Protein AF-U4LD68-F1 (afdb_monomer_lite)

Foldseek 3Di:
DDDDDDDDDDPPPPPDDDPDDDDPDPPDPDPPPDDDDDPDDDDDDDDDDDDDDDDDDDDDDDDDDDPDPPPDDPVLVVQLVVLLVLLVVQCVVVVNQQCPVPVVVSCVRRVVSVVSNPVSDDPVVSVVSNVVSNVVVVVVVVVVVCVVVVNDPDPDPDPDDDDDPDDD

Sequence (168 aa):
MAGFWHRRRSSIIRVRASPFLTTNEPTAQPTTPKPSNPKLLKRSQSSDQLAAMGLFGTSTTKSTEPETKIAPNRSQRAKCWEARDAFFECLDRNSIIDSVKEDKKAKEVCGGENVKFEKECVASWVEYFKKRRVMEYNRDQMMKGLQNEGAQQVAIPDPVGQAQVSPK

Structure (mmCIF, N/CA/C/O backbone):
data_AF-U4LD68-F1
#
_entry.id   AF-U4LD68-F1
#
loop_
_atom_site.group_PDB
_atom_site.id
_atom_site.type_symbol
_atom_site.label_atom_id
_atom_site.label_alt_id
_atom_site.label_comp_id
_atom_site.label_asym_id
_atom_site.label_entity_id
_atom_site.label_seq_id
_atom_site.pdbx_PDB_ins_code
_atom_site.Cartn_x
_atom_site.Cartn_y
_atom_site.Cartn_z
_atom_site.occupancy
_atom_site.B_iso_or_equiv
_atom_site.auth_seq_id
_atom_site.auth_comp_id
_atom_site.auth_asym_id
_atom_site.auth_atom_id
_atom_site.pdbx_PDB_model_num
ATOM 1 N N . MET A 1 1 ? -76.260 -44.791 14.080 1.00 38.69 1 MET A N 1
ATOM 2 C CA . MET A 1 1 ? -76.310 -45.759 12.964 1.00 38.69 1 MET A CA 1
ATOM 3 C C . MET A 1 1 ? -75.517 -45.166 11.807 1.00 38.69 1 MET A C 1
ATOM 5 O O . MET A 1 1 ? -75.721 -43.989 11.568 1.00 38.69 1 MET A O 1
ATOM 9 N N . ALA A 1 2 ? -74.581 -45.953 11.245 1.00 45.06 2 ALA A N 1
ATOM 10 C CA . ALA A 1 2 ? -73.817 -45.845 9.979 1.00 45.06 2 ALA A CA 1
ATOM 11 C C . ALA A 1 2 ? -73.597 -44.452 9.329 1.00 45.06 2 ALA A C 1
ATOM 13 O O . ALA A 1 2 ? -74.534 -43.698 9.143 1.00 45.06 2 ALA A O 1
ATOM 14 N N . GLY A 1 3 ? -72.421 -44.049 8.843 1.00 40.19 3 GLY A N 1
ATOM 15 C CA . GLY A 1 3 ? -71.239 -44.799 8.415 1.00 40.19 3 GLY A CA 1
ATOM 16 C C . GLY A 1 3 ? -70.699 -44.209 7.094 1.00 40.19 3 GLY A C 1
ATOM 17 O O . GLY A 1 3 ? -71.467 -43.673 6.309 1.00 40.19 3 GLY A O 1
ATOM 18 N N . PHE A 1 4 ? -69.388 -44.375 6.868 1.00 50.94 4 PHE A N 1
ATOM 19 C CA . PHE A 1 4 ? -68.656 -44.272 5.587 1.00 50.94 4 PHE A CA 1
ATOM 20 C C . PHE A 1 4 ? -68.466 -42.880 4.940 1.00 50.94 4 PHE A C 1
ATOM 22 O O . PHE A 1 4 ? -69.369 -42.314 4.348 1.00 50.94 4 PHE A O 1
ATOM 29 N N . TRP A 1 5 ? -67.307 -42.221 5.079 1.00 43.66 5 TRP A N 1
ATOM 30 C CA . TRP A 1 5 ? -65.990 -42.498 4.454 1.00 43.66 5 TRP A CA 1
ATOM 31 C C . TRP A 1 5 ? -65.971 -42.535 2.911 1.00 43.66 5 TRP A C 1
ATOM 33 O O . TRP A 1 5 ? -66.094 -43.589 2.302 1.00 43.66 5 TRP A O 1
ATOM 43 N N . HIS A 1 6 ? -65.606 -41.400 2.311 1.00 50.03 6 HIS A N 1
ATOM 44 C CA . HIS A 1 6 ? -64.775 -41.289 1.100 1.00 50.03 6 HIS A CA 1
ATOM 45 C C . HIS A 1 6 ? -63.731 -40.213 1.437 1.00 50.03 6 HIS A C 1
ATOM 47 O O . HIS A 1 6 ? -64.106 -39.100 1.775 1.00 50.03 6 HIS A O 1
ATOM 53 N N . ARG A 1 7 ? -62.416 -40.421 1.566 1.00 51.03 7 ARG A N 1
ATOM 54 C CA . ARG A 1 7 ? -61.379 -41.226 0.890 1.00 51.03 7 ARG A CA 1
ATOM 55 C C . ARG A 1 7 ? -61.127 -40.865 -0.586 1.00 51.03 7 ARG A C 1
ATOM 57 O O . ARG A 1 7 ? -61.659 -41.500 -1.485 1.00 51.03 7 ARG A O 1
ATOM 64 N N . ARG A 1 8 ? -60.138 -39.964 -0.728 1.00 55.06 8 ARG A N 1
ATOM 65 C CA . ARG A 1 8 ? -59.012 -39.899 -1.695 1.00 55.06 8 ARG A CA 1
ATOM 66 C C . ARG A 1 8 ? -59.243 -39.405 -3.131 1.00 55.06 8 ARG A C 1
ATOM 68 O O . ARG A 1 8 ? -59.685 -40.152 -3.991 1.00 55.06 8 ARG A O 1
ATOM 75 N N . ARG A 1 9 ? -58.584 -38.277 -3.424 1.00 51.41 9 ARG A N 1
ATOM 76 C CA . ARG A 1 9 ? -57.442 -38.182 -4.368 1.00 51.41 9 ARG A CA 1
ATOM 77 C C . ARG A 1 9 ? -56.671 -36.896 -4.031 1.00 51.41 9 ARG A C 1
ATOM 79 O O . ARG A 1 9 ? -57.151 -35.807 -4.283 1.00 51.41 9 ARG A O 1
ATOM 86 N N . SER A 1 10 ? -55.620 -36.940 -3.213 1.00 56.97 10 SER A N 1
ATOM 87 C CA . SER A 1 10 ? -54.232 -37.195 -3.636 1.00 56.97 10 SER A CA 1
ATOM 88 C C . SER A 1 10 ? -53.890 -36.596 -5.002 1.00 56.97 10 SER A C 1
ATOM 90 O O . SER A 1 10 ? -53.712 -37.332 -5.965 1.00 56.97 10 SER A O 1
ATOM 92 N N . SER A 1 11 ? -53.712 -35.277 -5.047 1.00 55.44 11 SER A N 1
ATOM 93 C CA . SER A 1 11 ? -52.725 -34.668 -5.941 1.00 55.44 11 SER A CA 1
ATOM 94 C C . SER A 1 11 ? -51.473 -34.410 -5.117 1.00 55.44 11 SER A C 1
ATOM 96 O O . SER A 1 11 ? -51.292 -33.370 -4.494 1.00 55.44 11 SER A O 1
ATOM 98 N N . ILE A 1 12 ? -50.646 -35.450 -5.047 1.00 61.50 12 ILE A N 1
ATOM 99 C CA . ILE A 1 12 ? -49.274 -35.380 -4.563 1.00 61.50 12 ILE A CA 1
ATOM 100 C C . ILE A 1 12 ? -48.509 -34.572 -5.613 1.00 61.50 12 ILE A C 1
ATOM 102 O O . ILE A 1 12 ? -48.086 -35.121 -6.628 1.00 61.50 12 ILE A O 1
ATOM 106 N N . ILE A 1 13 ? -48.332 -33.272 -5.389 1.00 54.69 13 ILE A N 1
ATOM 107 C CA . ILE A 1 13 ? -47.279 -32.532 -6.082 1.00 54.69 13 ILE A CA 1
ATOM 108 C C . ILE A 1 13 ? -45.986 -32.866 -5.338 1.00 54.69 13 ILE A C 1
ATOM 110 O O . ILE A 1 13 ? -45.669 -32.291 -4.300 1.00 54.69 13 ILE A O 1
ATOM 114 N N . ARG A 1 14 ? -45.255 -33.864 -5.851 1.00 61.62 14 ARG A N 1
ATOM 115 C CA . ARG A 1 14 ? -43.841 -34.070 -5.522 1.00 61.62 14 ARG A CA 1
ATOM 116 C C . ARG A 1 14 ? -43.069 -32.875 -6.075 1.00 61.62 14 ARG A C 1
ATOM 118 O O . ARG A 1 14 ? -42.626 -32.911 -7.220 1.00 61.62 14 ARG A O 1
ATOM 125 N N . VAL A 1 15 ? -42.886 -31.831 -5.273 1.00 58.56 15 VAL A N 1
ATOM 126 C CA . VAL A 1 15 ? -41.800 -30.885 -5.532 1.00 58.56 15 VAL A CA 1
ATOM 127 C C . VAL A 1 15 ? -40.526 -31.588 -5.082 1.00 58.56 15 VAL A C 1
ATOM 129 O O . VAL A 1 15 ? -40.317 -31.846 -3.898 1.00 58.56 15 VAL A O 1
ATOM 132 N N . ARG A 1 16 ? -39.735 -32.023 -6.065 1.00 59.91 16 ARG A N 1
ATOM 133 C CA . ARG A 1 16 ? -38.401 -32.586 -5.863 1.00 59.91 16 ARG A CA 1
ATOM 134 C C . ARG A 1 16 ? -37.577 -31.608 -5.026 1.00 59.91 16 ARG A C 1
ATOM 136 O O . ARG A 1 16 ? -37.380 -30.468 -5.433 1.00 59.91 16 ARG A O 1
ATOM 143 N N . ALA A 1 17 ? -37.065 -32.087 -3.897 1.00 56.41 17 ALA A N 1
ATOM 144 C CA . ALA A 1 17 ? -35.881 -31.513 -3.288 1.00 56.41 17 ALA A CA 1
ATOM 145 C C . ALA A 1 17 ? -34.725 -31.675 -4.288 1.00 56.41 17 ALA A C 1
ATOM 147 O O . ALA A 1 17 ? -34.319 -32.798 -4.592 1.00 56.41 17 ALA A O 1
ATOM 148 N N . SER A 1 18 ? -34.253 -30.560 -4.841 1.00 57.53 18 SER A N 1
ATOM 149 C CA . SER A 1 18 ? -32.997 -30.497 -5.585 1.00 57.53 18 SER A CA 1
ATOM 150 C C . SER A 1 18 ? -31.865 -30.221 -4.596 1.00 57.53 18 SER A C 1
ATOM 152 O O . SER A 1 18 ? -31.874 -29.162 -3.970 1.00 57.53 18 SER A O 1
ATOM 154 N N . PRO A 1 19 ? -30.873 -31.114 -4.454 1.00 65.19 19 PRO A N 1
ATOM 155 C CA . PRO A 1 19 ? -29.603 -30.769 -3.848 1.00 65.19 19 PRO A CA 1
ATOM 156 C C . PRO A 1 19 ? -28.728 -30.191 -4.962 1.00 65.19 19 PRO A C 1
ATOM 158 O O . PRO A 1 19 ? -28.089 -30.930 -5.706 1.00 65.19 19 PRO A O 1
A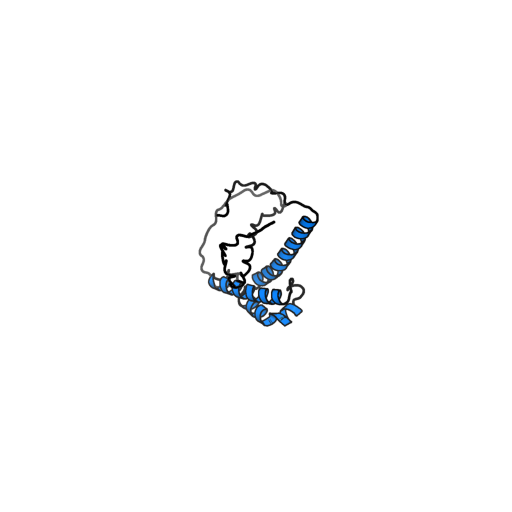TOM 161 N N . PHE A 1 20 ? -28.748 -28.872 -5.135 1.00 49.56 20 PHE A N 1
ATOM 162 C CA . PHE A 1 20 ? -27.830 -28.204 -6.054 1.00 49.56 20 PHE A CA 1
ATOM 163 C C . PHE A 1 20 ? -27.103 -27.088 -5.311 1.00 49.56 20 PHE A C 1
ATOM 165 O O . PHE A 1 20 ? -27.592 -25.976 -5.176 1.00 49.56 20 PHE A O 1
ATOM 172 N N . LEU A 1 21 ? -25.948 -27.497 -4.784 1.00 48.03 21 LEU A N 1
ATOM 173 C CA . LEU A 1 21 ? -24.688 -26.763 -4.792 1.00 48.03 21 LEU A CA 1
ATOM 174 C C . LEU A 1 21 ? -24.739 -25.325 -4.262 1.00 48.03 21 LEU A C 1
ATOM 176 O O . LEU A 1 21 ? -25.090 -24.383 -4.962 1.00 48.03 21 LEU A O 1
ATOM 180 N N . THR A 1 22 ? -24.223 -25.181 -3.040 1.00 51.56 22 THR A N 1
ATOM 181 C CA . THR A 1 22 ? -23.457 -24.015 -2.592 1.00 51.56 22 THR A CA 1
ATOM 182 C C . THR A 1 22 ? -22.550 -23.529 -3.723 1.00 51.56 22 THR A C 1
ATOM 184 O O . THR A 1 22 ? -21.482 -24.089 -3.975 1.00 51.56 22 THR A O 1
ATOM 187 N N . THR A 1 23 ? -22.966 -22.470 -4.408 1.00 48.34 23 THR A N 1
ATOM 188 C CA . THR A 1 23 ? -22.039 -21.583 -5.094 1.00 48.34 23 THR A CA 1
ATOM 189 C C . THR A 1 23 ? -21.469 -20.665 -4.026 1.00 48.34 23 THR A C 1
ATOM 191 O O . THR A 1 23 ? -22.158 -19.790 -3.505 1.00 48.34 23 THR A O 1
ATOM 194 N N . ASN A 1 24 ? -20.210 -20.908 -3.661 1.00 52.66 24 ASN A N 1
ATOM 195 C CA . ASN A 1 24 ? -19.363 -19.865 -3.103 1.00 52.66 24 ASN A CA 1
ATOM 196 C C . ASN A 1 24 ? -19.262 -18.774 -4.173 1.00 52.66 24 ASN A C 1
ATOM 198 O O . ASN A 1 24 ? -18.543 -18.930 -5.158 1.00 52.66 24 ASN A O 1
ATOM 202 N N . GLU A 1 25 ? -20.052 -17.721 -4.009 1.00 52.22 25 GLU A N 1
ATOM 203 C CA . GLU A 1 25 ? -19.920 -16.486 -4.764 1.00 52.22 25 GLU A CA 1
ATOM 204 C C . GLU A 1 25 ? -18.710 -15.741 -4.18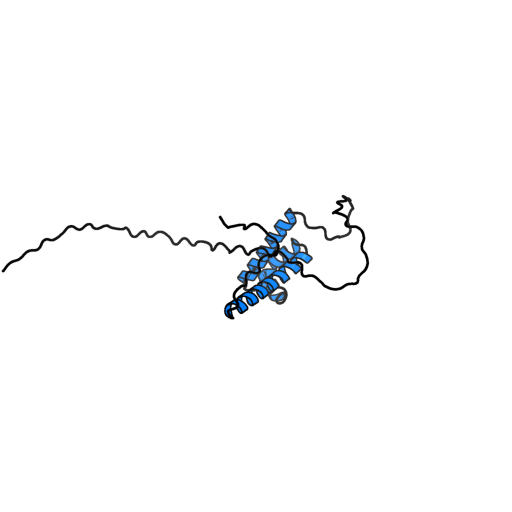2 1.00 52.22 25 GLU A C 1
ATOM 206 O O . GLU A 1 25 ? -18.713 -15.422 -2.989 1.00 52.22 25 GLU A O 1
ATOM 211 N N . PRO A 1 26 ? -17.626 -15.524 -4.947 1.00 53.12 26 PRO A N 1
ATOM 212 C CA . PRO A 1 26 ? -16.540 -14.688 -4.476 1.00 53.12 26 PRO A CA 1
ATOM 213 C C . PRO A 1 26 ? -17.100 -13.278 -4.329 1.00 53.12 26 PRO A C 1
ATOM 215 O O . PRO A 1 26 ? -17.482 -12.656 -5.318 1.00 53.12 26 PRO A O 1
ATOM 218 N N . THR A 1 27 ? -17.162 -12.807 -3.084 1.00 44.97 27 THR A N 1
ATOM 219 C CA . THR A 1 27 ? -17.467 -11.431 -2.705 1.00 44.97 27 THR A CA 1
ATOM 220 C C . THR A 1 27 ? -16.746 -10.479 -3.650 1.00 44.97 27 THR A C 1
ATOM 222 O O . THR A 1 27 ? -15.540 -10.248 -3.529 1.00 44.97 27 THR A O 1
ATOM 225 N N . ALA A 1 28 ? -17.494 -9.948 -4.615 1.00 46.09 28 ALA A N 1
ATOM 226 C CA . ALA A 1 28 ? -17.059 -8.846 -5.440 1.00 46.09 28 ALA A CA 1
ATOM 227 C C . ALA A 1 28 ? -16.732 -7.700 -4.485 1.00 46.09 28 ALA A C 1
ATOM 229 O O . ALA A 1 28 ? -17.578 -7.230 -3.721 1.00 46.09 28 ALA A O 1
ATOM 230 N N . GLN A 1 29 ? -15.460 -7.320 -4.471 1.00 43.12 29 GLN A N 1
ATOM 231 C CA . GLN A 1 29 ? -14.974 -6.212 -3.672 1.00 43.12 29 GLN A CA 1
ATOM 232 C C . GLN A 1 29 ? -15.788 -4.959 -4.030 1.00 43.12 29 GLN A C 1
ATOM 234 O O . GLN A 1 29 ? -15.934 -4.656 -5.219 1.00 43.12 29 GLN A O 1
ATOM 239 N N . PRO A 1 30 ? -16.305 -4.208 -3.043 1.00 47.28 30 PRO A N 1
ATOM 240 C CA . PRO A 1 30 ? -16.871 -2.902 -3.312 1.00 47.28 30 PRO A CA 1
ATOM 241 C C . PRO A 1 30 ? -15.748 -2.035 -3.877 1.00 47.28 30 PRO A C 1
ATOM 243 O O . PRO A 1 30 ? -14.768 -1.745 -3.189 1.00 47.28 30 PRO A O 1
ATOM 246 N N . THR A 1 31 ? -15.864 -1.653 -5.147 1.00 48.38 31 THR A N 1
ATOM 247 C CA . THR A 1 31 ? -14.949 -0.707 -5.779 1.00 48.38 31 THR A CA 1
ATOM 248 C C . THR A 1 31 ? -15.033 0.597 -5.003 1.00 48.38 31 THR A C 1
ATOM 250 O O . THR A 1 31 ? -16.033 1.315 -5.077 1.00 48.38 31 THR A O 1
ATOM 253 N N . THR A 1 32 ? -14.004 0.884 -4.211 1.00 40.31 32 THR A N 1
ATOM 254 C CA . THR A 1 32 ? -13.905 2.140 -3.482 1.00 40.31 32 THR A CA 1
ATOM 255 C C . THR A 1 32 ? -13.946 3.294 -4.489 1.00 40.31 32 THR A C 1
ATOM 257 O O . THR A 1 32 ? -13.235 3.264 -5.501 1.00 40.31 32 THR A O 1
ATOM 260 N N . PRO A 1 33 ? -14.787 4.322 -4.278 1.00 50.22 33 PRO A N 1
ATOM 261 C CA . PRO A 1 33 ? -14.751 5.502 -5.121 1.00 50.22 33 PRO A CA 1
ATOM 262 C C . PRO A 1 33 ? -13.394 6.189 -4.945 1.00 50.22 33 PRO A C 1
ATOM 264 O O . PRO A 1 33 ? -12.989 6.570 -3.846 1.00 50.22 33 PRO A O 1
ATOM 267 N N . LYS A 1 34 ? -12.684 6.321 -6.068 1.00 53.28 34 LYS A N 1
ATOM 268 C CA . LYS A 1 34 ? -11.431 7.061 -6.224 1.00 53.28 34 LYS A CA 1
ATOM 269 C C . LYS A 1 34 ? -11.564 8.443 -5.565 1.00 53.28 34 LYS A C 1
ATOM 271 O O . LYS A 1 34 ? -12.398 9.224 -6.020 1.00 53.28 34 LYS A O 1
ATOM 276 N N . PRO A 1 35 ? -10.747 8.799 -4.557 1.00 45.03 35 PRO A N 1
ATOM 277 C CA . PRO A 1 35 ? -10.795 10.136 -3.991 1.00 45.03 35 PRO A CA 1
ATOM 278 C C . PRO A 1 35 ? -10.294 11.143 -5.034 1.00 45.03 35 PRO A C 1
ATOM 280 O O . PRO A 1 35 ? -9.097 11.249 -5.314 1.00 45.03 35 PRO A O 1
ATOM 283 N N . SER A 1 36 ? -11.226 11.885 -5.630 1.00 53.81 36 SER A N 1
ATOM 284 C CA . SER A 1 36 ? -10.942 13.165 -6.268 1.00 53.81 36 SER A CA 1
ATOM 285 C C . SER A 1 36 ? -10.419 14.107 -5.193 1.00 53.81 36 SER A C 1
ATOM 287 O O . SER A 1 36 ? -11.078 14.334 -4.186 1.00 53.81 36 SER A O 1
ATOM 289 N N . ASN A 1 37 ? -9.210 14.612 -5.394 1.00 57.59 37 ASN A N 1
ATOM 290 C CA . ASN A 1 37 ? -8.524 15.517 -4.482 1.00 57.59 37 ASN A CA 1
ATOM 291 C C . ASN A 1 37 ? -9.205 16.901 -4.526 1.00 57.59 37 ASN A C 1
ATOM 293 O O . ASN A 1 37 ? -9.076 17.576 -5.553 1.00 57.59 37 ASN A O 1
ATOM 297 N N . PRO A 1 38 ? -9.882 17.388 -3.469 1.00 53.06 38 PRO A N 1
ATOM 298 C CA . PRO A 1 38 ? -10.168 18.806 -3.379 1.00 53.06 38 PRO A CA 1
ATOM 299 C C . PRO A 1 38 ? -8.875 19.499 -2.945 1.00 53.06 38 PRO A C 1
ATOM 301 O O . PRO A 1 38 ? -8.327 19.235 -1.874 1.00 53.06 38 PRO A O 1
ATOM 304 N N . LYS A 1 39 ? -8.349 20.367 -3.816 1.00 49.12 39 LYS A N 1
ATOM 305 C CA . LYS A 1 39 ? -7.232 21.259 -3.492 1.00 49.12 39 LYS A CA 1
ATOM 306 C C . LYS A 1 39 ? -7.575 22.028 -2.215 1.00 49.12 39 LYS A C 1
ATOM 308 O O . LYS A 1 39 ? -8.382 22.952 -2.243 1.00 49.12 39 LYS A O 1
ATOM 313 N N . LEU A 1 40 ? -6.932 21.665 -1.111 1.00 45.28 40 LEU A N 1
ATOM 314 C CA . LEU A 1 40 ? -6.934 22.466 0.101 1.00 45.28 40 LEU A CA 1
ATOM 315 C C . LEU A 1 40 ? -6.059 23.694 -0.164 1.00 45.28 40 LEU A C 1
ATOM 317 O O . LEU A 1 40 ? -4.841 23.590 -0.334 1.00 45.28 40 LEU A O 1
ATOM 321 N N . LEU A 1 41 ? -6.725 24.845 -0.270 1.00 45.78 41 LEU A N 1
ATOM 322 C CA . LEU A 1 41 ? -6.115 26.164 -0.345 1.00 45.78 41 LEU A CA 1
ATOM 323 C C . LEU A 1 41 ? -5.122 26.337 0.809 1.00 45.78 41 LEU A C 1
ATOM 325 O O . LEU A 1 41 ? -5.508 26.365 1.977 1.00 45.78 41 LEU A O 1
ATOM 329 N N . LYS A 1 42 ? -3.851 26.556 0.471 1.00 43.97 42 LYS A N 1
ATOM 330 C CA . LYS A 1 42 ? -2.928 27.255 1.362 1.00 43.97 42 LYS A CA 1
ATOM 331 C C . LYS A 1 42 ? -3.067 28.751 1.105 1.00 43.97 42 LYS A C 1
ATOM 333 O O . LYS A 1 42 ? -2.605 29.282 0.102 1.00 43.97 42 LYS A O 1
ATOM 338 N N . ARG A 1 43 ? -3.771 29.384 2.040 1.00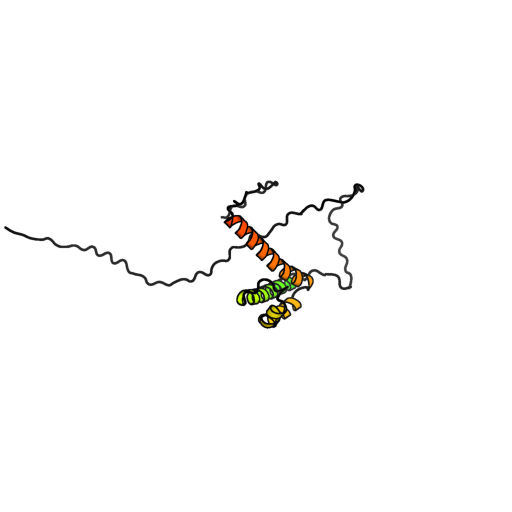 58.25 43 ARG A N 1
ATOM 339 C CA . ARG A 1 43 ? -3.685 30.799 2.408 1.00 58.25 43 ARG A CA 1
ATOM 340 C C . ARG A 1 43 ? -2.219 31.167 2.688 1.00 58.25 43 ARG A C 1
ATOM 342 O O . ARG A 1 43 ? -1.504 30.372 3.290 1.00 58.25 43 ARG A O 1
ATOM 349 N N . SER A 1 44 ? -1.865 32.409 2.357 1.00 47.28 44 SER A N 1
ATOM 350 C CA . SER A 1 44 ? -0.596 33.101 2.632 1.00 47.28 44 SER A CA 1
ATOM 351 C C . SER A 1 44 ? 0.492 32.926 1.572 1.00 47.28 44 SER A C 1
ATOM 353 O O . SER A 1 44 ? 1.295 31.994 1.619 1.00 47.28 44 SER A O 1
ATOM 355 N N . GLN A 1 45 ? 0.557 33.890 0.652 1.00 45.75 45 GLN A N 1
ATOM 356 C CA . GLN A 1 45 ? 1.648 34.868 0.663 1.00 45.75 45 GLN A CA 1
ATOM 357 C C . GLN A 1 45 ? 1.305 36.059 -0.244 1.00 45.75 45 GLN A C 1
ATOM 359 O O . GLN A 1 45 ? 0.877 35.873 -1.376 1.00 45.75 45 GLN A O 1
ATOM 364 N N . SER A 1 46 ? 1.427 37.251 0.349 1.00 53.84 46 SER A N 1
ATOM 365 C CA . SER A 1 46 ? 1.776 38.543 -0.258 1.00 53.84 46 SER A CA 1
ATOM 366 C C . SER A 1 46 ? 1.267 38.849 -1.671 1.00 53.84 46 SER A C 1
ATOM 368 O O . SER A 1 46 ? 1.740 38.313 -2.669 1.00 53.84 46 SER A O 1
ATOM 370 N N . SER A 1 47 ? 0.359 39.820 -1.716 1.00 56.31 47 SER A N 1
ATOM 371 C CA . SER A 1 47 ? 0.164 40.755 -2.821 1.00 56.31 47 SER A CA 1
ATOM 372 C C . SER A 1 47 ? 1.494 41.169 -3.450 1.00 56.31 47 SER A C 1
ATOM 374 O O . SER A 1 47 ? 2.311 41.791 -2.780 1.00 56.31 47 SER A O 1
ATOM 376 N N . ASP A 1 48 ? 1.705 40.739 -4.690 1.00 49.44 48 ASP A N 1
ATOM 377 C CA . ASP A 1 48 ? 2.168 41.532 -5.835 1.00 49.44 48 ASP A CA 1
ATOM 378 C C . ASP A 1 48 ? 2.860 40.595 -6.823 1.00 49.44 48 ASP A C 1
ATOM 380 O O . ASP A 1 48 ? 3.940 40.090 -6.541 1.00 49.44 48 ASP A O 1
ATOM 384 N N . GLN A 1 49 ? 2.192 40.326 -7.951 1.00 49.22 49 GLN A N 1
ATOM 385 C CA . GLN A 1 49 ? 2.742 40.157 -9.310 1.00 49.22 49 GLN A CA 1
ATOM 386 C C . GLN A 1 49 ? 1.633 39.586 -10.210 1.00 49.22 49 GLN A C 1
ATOM 388 O O . GLN A 1 49 ? 1.483 38.384 -10.420 1.00 49.22 49 GLN A O 1
ATOM 393 N N . LEU A 1 50 ? 0.810 40.502 -10.718 1.00 51.19 50 LEU A N 1
ATOM 394 C CA . LEU A 1 50 ? -0.029 40.308 -11.895 1.00 51.19 50 LEU A CA 1
ATOM 395 C C . LEU A 1 50 ? 0.869 40.363 -13.139 1.00 51.19 50 LEU A C 1
ATOM 397 O O . LEU A 1 50 ? 1.313 41.451 -13.486 1.00 51.19 50 LEU A O 1
ATOM 401 N N . ALA A 1 51 ? 1.101 39.238 -13.822 1.00 47.09 51 ALA A N 1
ATOM 402 C CA . ALA A 1 51 ? 1.305 39.196 -15.277 1.00 47.09 51 ALA A CA 1
ATOM 403 C C . ALA A 1 51 ? 1.409 37.752 -15.805 1.00 47.09 51 ALA A C 1
ATOM 405 O O . ALA A 1 51 ? 2.131 36.925 -15.261 1.00 47.09 51 ALA A O 1
ATOM 406 N N . ALA A 1 52 ? 0.733 37.518 -16.934 1.00 52.25 52 ALA A N 1
ATOM 407 C CA . ALA A 1 52 ? 0.912 36.419 -17.889 1.00 52.25 52 ALA A CA 1
ATOM 408 C C . ALA A 1 52 ? 0.463 35.000 -17.470 1.00 52.25 52 ALA A C 1
ATOM 410 O O . ALA A 1 52 ? 1.243 34.117 -17.125 1.00 52.25 52 ALA A O 1
ATOM 411 N N . MET A 1 53 ? -0.836 34.753 -17.665 1.00 60.53 53 MET A N 1
ATOM 412 C CA . MET A 1 53 ? -1.392 33.433 -17.978 1.00 60.53 53 MET A CA 1
ATOM 413 C C . MET A 1 53 ? -0.772 32.905 -19.287 1.00 60.53 53 MET A C 1
ATOM 415 O O . MET A 1 53 ? -1.105 33.389 -20.367 1.00 60.53 53 MET A O 1
ATOM 419 N N . GLY A 1 54 ? 0.130 31.924 -19.187 1.00 52.50 54 GLY A N 1
ATOM 420 C CA . GLY A 1 54 ? 0.771 31.238 -20.313 1.00 52.50 54 GLY A CA 1
ATOM 421 C C . GLY A 1 54 ? 0.485 29.737 -20.283 1.00 52.50 54 GLY A C 1
ATOM 422 O O . GLY A 1 54 ? 0.929 29.027 -19.385 1.00 52.50 54 GLY A O 1
ATOM 423 N N . LEU A 1 55 ? -0.300 29.288 -21.258 1.00 60.75 55 LEU A N 1
ATOM 424 C CA . LEU A 1 55 ? -0.776 27.924 -21.484 1.00 60.75 55 LEU A CA 1
ATOM 425 C C . LEU A 1 55 ? 0.372 26.925 -21.716 1.00 60.75 55 LEU A C 1
ATOM 427 O O . LEU A 1 55 ? 1.350 27.248 -22.381 1.00 60.75 55 LEU A O 1
ATOM 431 N N . PHE A 1 56 ? 0.198 25.710 -21.180 1.00 60.69 56 PHE A N 1
ATOM 432 C CA . PHE A 1 56 ? 1.017 24.496 -21.334 1.00 60.69 56 PHE A CA 1
ATOM 433 C C . PHE A 1 56 ? 1.882 24.455 -22.611 1.00 60.69 56 PHE A C 1
ATOM 435 O O . PHE A 1 56 ? 1.453 23.976 -23.660 1.00 60.69 56 PHE A O 1
ATOM 442 N N . GLY A 1 57 ? 3.131 24.912 -22.500 1.00 50.59 57 GLY A N 1
ATOM 443 C CA . GLY A 1 57 ? 4.142 24.773 -23.542 1.00 50.59 57 GLY A CA 1
ATOM 444 C C . GLY A 1 57 ? 4.772 23.381 -23.505 1.00 50.59 57 GLY A C 1
ATOM 445 O O . GLY A 1 57 ? 5.556 23.071 -22.611 1.00 50.59 57 GLY A O 1
ATOM 446 N N . THR A 1 58 ? 4.439 22.533 -24.477 1.00 59.19 58 THR A N 1
ATOM 447 C CA . THR A 1 58 ? 5.160 21.285 -24.749 1.00 59.19 58 THR A CA 1
ATOM 448 C C . THR A 1 58 ? 6.419 21.598 -25.557 1.00 59.19 58 THR A C 1
ATOM 450 O O . THR A 1 58 ? 6.330 21.863 -26.755 1.00 59.19 58 THR A O 1
ATOM 453 N N . SER A 1 59 ? 7.597 21.540 -24.940 1.00 60.38 59 SER A N 1
ATOM 454 C CA . SER A 1 59 ? 8.870 21.532 -25.669 1.00 60.38 59 SER A CA 1
ATOM 455 C C . SER A 1 59 ? 9.520 20.156 -25.552 1.00 60.38 59 SER A C 1
ATOM 457 O O . SER A 1 59 ? 9.965 19.750 -24.481 1.00 60.38 59 SER A O 1
ATOM 459 N N . THR A 1 60 ? 9.559 19.446 -26.680 1.00 56.69 60 THR A N 1
ATOM 460 C CA . THR A 1 60 ? 10.413 18.274 -26.895 1.00 56.69 60 THR A CA 1
ATOM 461 C C . THR A 1 60 ? 11.872 18.715 -26.806 1.00 56.69 60 THR A C 1
ATOM 463 O O . THR A 1 60 ? 12.337 19.458 -27.667 1.00 56.69 60 THR A O 1
ATOM 466 N N . THR A 1 61 ? 12.604 18.237 -25.801 1.00 47.53 61 THR A N 1
ATOM 467 C CA . THR A 1 61 ? 14.070 18.282 -25.770 1.00 47.53 61 THR A CA 1
ATOM 468 C C . THR A 1 61 ? 14.611 16.905 -25.388 1.00 47.53 61 THR A C 1
ATOM 470 O O . THR A 1 61 ? 14.328 16.350 -24.329 1.00 47.53 61 THR A O 1
ATOM 473 N N . LYS A 1 62 ? 15.356 16.319 -26.327 1.00 61.69 62 LYS A N 1
ATOM 474 C CA . LYS A 1 62 ? 16.140 15.094 -26.179 1.00 61.69 62 LYS A CA 1
ATOM 475 C C . LYS A 1 62 ? 17.433 15.470 -25.453 1.00 61.69 62 LYS A C 1
ATOM 477 O O . LYS A 1 62 ? 18.279 16.116 -26.062 1.00 61.69 62 LYS A O 1
ATOM 482 N N . SER A 1 63 ? 17.579 15.063 -24.193 1.00 46.41 63 SER A N 1
ATOM 483 C CA . SER A 1 63 ? 18.796 15.288 -23.403 1.00 46.41 63 SER A CA 1
ATOM 484 C C . SER A 1 63 ? 19.175 14.026 -22.638 1.00 46.41 63 SER A C 1
ATOM 486 O O . SER A 1 63 ? 18.375 13.469 -21.890 1.00 46.41 63 SER A O 1
ATOM 488 N N . THR A 1 64 ? 20.404 13.580 -22.865 1.00 51.81 64 THR A N 1
ATOM 489 C CA . THR A 1 64 ? 21.052 12.447 -22.212 1.00 51.81 64 THR A CA 1
ATOM 490 C C . THR A 1 64 ? 21.411 12.828 -20.769 1.00 51.81 64 THR A C 1
ATOM 492 O O . THR A 1 64 ? 22.270 13.672 -20.541 1.00 51.81 64 THR A O 1
ATOM 495 N N . GLU A 1 65 ? 20.641 12.251 -19.846 1.00 60.19 65 GLU A N 1
ATOM 496 C CA . GLU A 1 65 ? 20.886 11.866 -18.444 1.00 60.19 65 GLU A CA 1
ATOM 497 C C . GLU A 1 65 ? 21.867 12.689 -17.583 1.00 60.19 65 GLU A C 1
ATOM 499 O O . GLU A 1 65 ? 23.087 12.553 -17.654 1.00 60.19 65 GLU A O 1
ATOM 504 N N . PRO A 1 66 ? 21.300 13.462 -16.648 1.00 47.38 66 PRO A N 1
ATOM 505 C CA . PRO A 1 66 ? 21.462 13.162 -15.229 1.00 47.38 66 PRO A CA 1
ATOM 506 C C . PRO A 1 66 ? 20.149 12.619 -14.656 1.00 47.38 66 PRO A C 1
ATOM 508 O O . PRO A 1 66 ? 19.072 12.965 -15.147 1.00 47.38 66 PRO A O 1
ATOM 511 N N . GLU A 1 67 ? 20.259 11.773 -13.629 1.00 55.81 67 GLU A N 1
ATOM 512 C CA . GLU A 1 67 ? 19.193 11.101 -12.870 1.00 55.81 67 GLU A CA 1
ATOM 513 C C . GLU A 1 67 ? 18.110 12.082 -12.386 1.00 55.81 67 GLU A C 1
ATOM 515 O O . GLU A 1 67 ? 18.052 12.551 -11.250 1.00 55.81 67 GLU A O 1
ATOM 520 N N . THR A 1 68 ? 17.235 12.444 -13.308 1.00 49.25 68 THR A N 1
ATOM 521 C CA . THR A 1 68 ? 16.005 13.172 -13.066 1.00 49.25 68 THR A CA 1
ATOM 522 C C . THR A 1 68 ? 14.915 12.128 -12.922 1.00 49.25 68 THR A C 1
ATOM 524 O O . THR A 1 68 ? 14.989 11.051 -13.506 1.00 49.25 68 THR A O 1
ATOM 527 N N . LYS A 1 69 ? 13.914 12.420 -12.092 1.00 60.72 69 LYS A N 1
ATOM 528 C CA . LYS A 1 69 ? 12.776 11.552 -11.762 1.00 60.72 69 LYS A CA 1
ATOM 529 C C . LYS A 1 69 ? 11.928 11.265 -13.010 1.00 60.72 69 LYS A C 1
ATOM 531 O O . LYS A 1 69 ? 10.830 11.798 -13.157 1.00 60.72 69 LYS A O 1
ATOM 536 N N . ILE A 1 70 ? 12.455 10.463 -13.928 1.00 65.12 70 ILE A N 1
ATOM 537 C CA . ILE A 1 70 ? 11.799 10.048 -15.157 1.00 65.12 70 ILE A CA 1
ATOM 538 C C . ILE A 1 70 ? 10.623 9.182 -14.730 1.00 65.12 70 ILE A C 1
ATOM 540 O O . ILE A 1 70 ? 10.779 8.184 -14.022 1.00 65.12 70 ILE A O 1
ATOM 544 N N . ALA A 1 71 ? 9.419 9.609 -15.108 1.00 64.50 71 ALA A N 1
ATOM 545 C CA . ALA A 1 71 ? 8.226 8.835 -14.833 1.00 64.50 71 ALA A CA 1
ATOM 546 C C . ALA A 1 71 ? 8.387 7.451 -15.486 1.00 64.50 71 ALA A C 1
ATOM 548 O O . ALA A 1 71 ? 8.663 7.387 -16.687 1.00 64.50 71 ALA A O 1
ATOM 549 N N . PRO A 1 72 ? 8.206 6.352 -14.734 1.00 73.25 72 PRO A N 1
ATOM 550 C CA . PRO A 1 72 ? 8.363 5.014 -15.282 1.00 73.25 72 PRO A CA 1
ATOM 551 C C . PRO A 1 72 ? 7.426 4.817 -16.476 1.00 73.25 72 PRO A C 1
ATOM 553 O O . PRO A 1 72 ? 6.275 5.287 -16.477 1.00 73.25 72 PRO A O 1
ATOM 556 N N . ASN A 1 73 ? 7.920 4.105 -17.490 1.00 83.50 73 ASN A N 1
ATOM 557 C CA . ASN A 1 73 ? 7.159 3.760 -18.688 1.00 83.50 73 ASN A CA 1
ATOM 558 C C . ASN A 1 73 ? 5.863 3.018 -18.312 1.00 83.50 73 ASN A C 1
ATOM 560 O O . ASN A 1 73 ? 5.782 2.363 -17.274 1.00 83.50 73 ASN A O 1
ATOM 564 N N . ARG A 1 74 ? 4.828 3.072 -19.164 1.00 85.06 74 ARG A N 1
ATOM 565 C CA . ARG A 1 74 ? 3.512 2.457 -18.872 1.00 85.06 74 ARG A CA 1
ATOM 566 C C . ARG A 1 74 ? 3.615 0.977 -18.469 1.00 85.06 74 ARG A C 1
ATOM 568 O O . ARG A 1 74 ? 2.930 0.567 -17.540 1.00 85.06 74 ARG A O 1
ATOM 575 N N . SER A 1 75 ? 4.485 0.215 -19.135 1.00 88.94 75 SER A N 1
ATOM 576 C CA . SER A 1 75 ? 4.749 -1.197 -18.817 1.00 88.94 75 SER A CA 1
ATOM 577 C C . SER A 1 75 ? 5.422 -1.377 -17.446 1.00 88.94 75 SER A C 1
ATOM 579 O O . SER A 1 75 ? 5.007 -2.225 -16.665 1.00 88.94 75 SER A O 1
ATOM 581 N N . GLN A 1 76 ? 6.387 -0.520 -17.092 1.00 88.19 76 GLN A N 1
ATOM 582 C CA . GLN A 1 76 ? 7.032 -0.541 -15.770 1.00 88.19 76 GLN A CA 1
ATOM 583 C C . GLN A 1 76 ? 6.040 -0.205 -14.647 1.00 88.19 76 GLN A C 1
ATOM 585 O O . GLN A 1 76 ? 6.079 -0.815 -13.585 1.00 88.19 76 GLN A O 1
ATOM 590 N N . ARG A 1 77 ? 5.090 0.711 -14.888 1.00 90.75 77 ARG A N 1
ATOM 591 C CA . ARG A 1 77 ? 4.019 1.002 -13.920 1.00 90.75 77 ARG A CA 1
ATOM 592 C C . ARG A 1 77 ? 3.103 -0.191 -13.669 1.00 90.75 77 ARG A C 1
ATOM 594 O O . ARG A 1 77 ? 2.706 -0.382 -12.527 1.00 90.75 77 ARG A O 1
ATOM 601 N N . ALA A 1 78 ? 2.789 -0.971 -14.706 1.00 93.19 78 ALA A N 1
ATOM 602 C CA . ALA A 1 78 ? 1.991 -2.186 -14.553 1.00 93.19 78 ALA A CA 1
ATOM 603 C C . ALA A 1 78 ? 2.705 -3.193 -13.638 1.00 93.19 78 ALA A C 1
ATOM 605 O O . ALA A 1 78 ? 2.130 -3.606 -12.637 1.00 93.19 78 ALA A O 1
ATOM 606 N N . LYS A 1 79 ? 3.994 -3.461 -13.889 1.00 94.19 79 LYS A N 1
ATOM 607 C CA . LYS A 1 79 ? 4.822 -4.327 -13.028 1.00 94.19 79 LYS A CA 1
ATOM 608 C C . LYS A 1 79 ? 4.916 -3.819 -11.590 1.00 94.19 79 LYS A C 1
ATOM 610 O O . LYS A 1 79 ? 4.815 -4.594 -10.647 1.00 94.19 79 LYS A O 1
ATOM 615 N N . CYS A 1 80 ? 5.066 -2.507 -11.414 1.00 95.38 80 CYS A N 1
ATOM 616 C CA . CYS A 1 80 ? 5.077 -1.890 -10.093 1.00 95.38 80 CYS A CA 1
ATOM 617 C C . CYS A 1 80 ? 3.745 -2.098 -9.347 1.00 95.38 80 CYS A C 1
ATOM 619 O O . CYS A 1 80 ? 3.754 -2.386 -8.153 1.00 95.38 80 CYS A O 1
ATOM 621 N N . TRP A 1 81 ? 2.598 -1.986 -10.024 1.00 94.50 81 TRP A N 1
ATOM 622 C CA . TRP A 1 81 ? 1.295 -2.259 -9.404 1.00 94.50 81 TRP A CA 1
ATOM 623 C C . TRP A 1 81 ? 1.124 -3.735 -9.043 1.00 94.50 81 TRP A C 1
ATOM 625 O O . TRP A 1 81 ? 0.683 -4.022 -7.938 1.00 94.50 81 TRP A O 1
ATOM 635 N N . GLU A 1 82 ? 1.557 -4.655 -9.905 1.00 95.88 82 GLU A N 1
ATOM 636 C CA . GLU A 1 82 ? 1.546 -6.095 -9.608 1.00 95.88 82 GLU A CA 1
ATOM 637 C C . GLU A 1 82 ? 2.418 -6.430 -8.385 1.00 95.88 82 GLU A C 1
ATOM 639 O O . GLU A 1 82 ? 1.974 -7.120 -7.468 1.00 95.88 82 GLU A O 1
ATOM 644 N N . ALA A 1 83 ? 3.641 -5.891 -8.320 1.00 96.50 83 ALA A N 1
ATOM 645 C CA . ALA A 1 83 ? 4.539 -6.096 -7.184 1.00 96.50 83 ALA A CA 1
ATOM 646 C C . ALA A 1 83 ? 4.008 -5.454 -5.888 1.00 96.50 83 ALA A C 1
ATOM 648 O O . ALA A 1 83 ? 4.157 -6.027 -4.807 1.00 96.50 83 ALA A O 1
ATOM 649 N N . ARG A 1 84 ? 3.365 -4.282 -5.992 1.00 96.00 84 ARG A N 1
ATOM 650 C CA . ARG A 1 84 ? 2.695 -3.608 -4.869 1.00 96.00 84 ARG A CA 1
ATOM 651 C C . ARG A 1 84 ? 1.582 -4.478 -4.299 1.00 96.00 84 ARG A C 1
ATOM 653 O O . ARG A 1 84 ? 1.513 -4.653 -3.085 1.00 96.00 84 ARG A O 1
ATOM 660 N N . ASP A 1 85 ? 0.718 -4.987 -5.167 1.00 96.31 85 ASP A N 1
ATOM 661 C CA . ASP A 1 85 ? -0.468 -5.730 -4.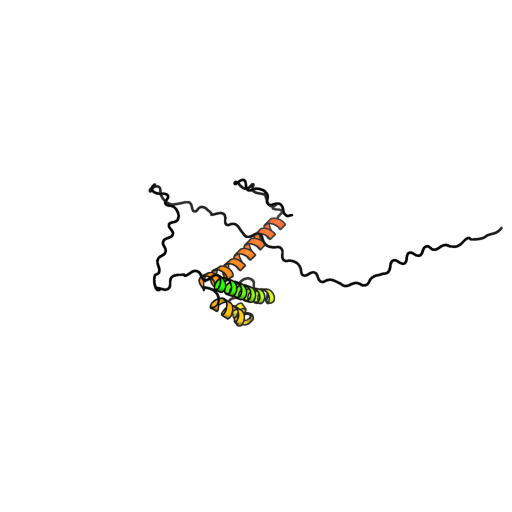754 1.00 96.31 85 ASP A CA 1
ATOM 662 C C . ASP A 1 85 ? -0.063 -7.066 -4.117 1.00 96.31 85 ASP A C 1
ATOM 664 O O . ASP A 1 85 ? -0.582 -7.403 -3.057 1.00 96.31 85 ASP A O 1
ATOM 668 N N . ALA A 1 86 ? 0.967 -7.739 -4.644 1.00 96.94 86 ALA A N 1
ATOM 669 C CA . ALA A 1 86 ? 1.541 -8.935 -4.021 1.00 96.94 86 ALA A CA 1
ATOM 670 C C . ALA A 1 86 ? 2.125 -8.666 -2.618 1.00 96.94 86 ALA A C 1
ATOM 672 O O . ALA A 1 86 ? 1.924 -9.454 -1.689 1.00 96.94 86 ALA A O 1
ATOM 673 N N . PHE A 1 87 ? 2.834 -7.545 -2.433 1.00 96.56 87 PHE A N 1
ATOM 674 C CA . PHE A 1 87 ? 3.350 -7.154 -1.117 1.00 96.56 87 PHE A CA 1
ATOM 675 C C . PHE A 1 87 ? 2.213 -6.880 -0.126 1.00 96.56 87 PHE A C 1
ATOM 677 O O . PHE A 1 87 ? 2.240 -7.374 1.000 1.00 96.56 87 PHE A O 1
ATOM 684 N N . PHE A 1 88 ? 1.189 -6.140 -0.547 1.00 96.00 88 PHE A N 1
ATOM 685 C CA . PHE A 1 88 ? 0.036 -5.826 0.293 1.00 96.00 88 PHE A CA 1
ATOM 686 C C . PHE A 1 88 ? -0.824 -7.046 0.619 1.00 96.00 88 PHE A C 1
ATOM 688 O O . PHE A 1 88 ? -1.212 -7.193 1.773 1.00 96.00 88 PHE A O 1
ATOM 695 N N . GLU A 1 89 ? -1.011 -7.972 -0.317 1.00 96.62 89 GLU A N 1
ATOM 696 C CA . GLU A 1 89 ? -1.677 -9.249 -0.056 1.00 96.62 89 GLU A CA 1
ATOM 697 C C . GLU A 1 89 ? -0.934 -10.069 1.009 1.00 96.62 89 GLU A C 1
ATOM 699 O O . GLU A 1 89 ? -1.550 -10.676 1.887 1.00 96.62 89 GLU A O 1
ATOM 704 N N . CYS A 1 90 ? 0.403 -10.072 0.986 1.00 96.75 90 CYS A N 1
ATOM 705 C CA . CYS A 1 90 ? 1.182 -10.696 2.053 1.00 96.75 90 CYS A CA 1
ATOM 706 C C . CYS A 1 90 ? 0.953 -10.009 3.408 1.00 96.75 90 CYS A C 1
ATOM 708 O O . CYS A 1 90 ? 0.743 -10.693 4.412 1.00 96.75 90 CYS A O 1
ATOM 710 N N . LEU A 1 91 ? 0.936 -8.674 3.452 1.00 95.62 91 LEU A N 1
ATOM 711 C CA . LEU A 1 91 ? 0.644 -7.943 4.689 1.00 95.62 91 LEU A CA 1
ATOM 712 C C . LEU A 1 91 ? -0.769 -8.233 5.212 1.00 95.62 91 LEU A C 1
ATOM 714 O O . LEU A 1 91 ? -0.939 -8.419 6.415 1.00 95.62 91 LEU A O 1
ATOM 718 N N . ASP A 1 92 ? -1.763 -8.312 4.325 1.00 95.25 92 ASP A N 1
ATOM 719 C CA . ASP A 1 92 ? -3.157 -8.602 4.672 1.00 95.25 92 ASP A CA 1
ATOM 720 C C . ASP A 1 92 ? -3.317 -10.010 5.253 1.00 95.25 92 ASP A C 1
ATOM 722 O O . ASP A 1 92 ? -3.943 -10.175 6.302 1.00 95.25 92 ASP A O 1
ATOM 726 N N . ARG A 1 93 ? -2.655 -11.016 4.664 1.00 96.31 93 ARG A N 1
ATOM 727 C CA . ARG A 1 93 ? -2.627 -12.388 5.210 1.00 96.31 93 ARG A CA 1
ATOM 728 C C . ARG A 1 93 ? -2.050 -12.459 6.624 1.00 96.31 93 ARG A C 1
ATOM 730 O O . ARG A 1 93 ? -2.449 -13.320 7.401 1.00 96.31 93 ARG A O 1
ATOM 737 N N . ASN A 1 94 ? -1.145 -11.545 6.965 1.00 94.31 94 ASN A N 1
ATOM 738 C CA . ASN A 1 94 ? -0.487 -11.484 8.269 1.00 94.31 94 ASN A CA 1
ATOM 739 C C . ASN A 1 94 ? -1.054 -10.387 9.184 1.00 94.31 94 ASN A C 1
ATOM 741 O O . ASN A 1 94 ? -0.495 -10.122 10.245 1.00 94.31 94 ASN A O 1
ATOM 745 N N . SER A 1 95 ? -2.172 -9.759 8.793 1.00 92.69 95 SER A N 1
ATOM 746 C CA . SER A 1 95 ? -2.847 -8.692 9.548 1.00 92.69 95 SER A CA 1
ATOM 747 C C . SER A 1 95 ? -1.948 -7.494 9.898 1.00 92.69 95 SER A C 1
ATOM 749 O O . SER A 1 95 ? -2.111 -6.857 10.940 1.00 92.69 95 SER A O 1
ATOM 751 N N . ILE A 1 96 ? -1.002 -7.151 9.017 1.00 93.31 96 ILE A N 1
ATOM 752 C CA . ILE A 1 96 ? -0.112 -5.994 9.174 1.00 93.31 96 ILE A CA 1
ATOM 753 C C . ILE A 1 96 ? -0.699 -4.801 8.402 1.00 93.31 96 ILE A C 1
ATOM 755 O O . ILE A 1 96 ? -0.700 -4.756 7.170 1.00 93.31 96 ILE A O 1
ATOM 759 N N . ILE A 1 97 ? -1.196 -3.796 9.127 1.00 90.88 97 ILE A N 1
ATOM 760 C CA . ILE A 1 97 ? -1.721 -2.562 8.515 1.00 90.88 97 ILE A CA 1
ATOM 761 C C . ILE A 1 97 ? -0.589 -1.572 8.204 1.00 90.88 97 ILE A C 1
ATOM 763 O O . ILE A 1 97 ? -0.506 -1.060 7.086 1.00 90.88 97 ILE A O 1
ATOM 767 N N . ASP A 1 98 ? 0.286 -1.312 9.181 1.00 91.75 98 ASP A N 1
ATOM 768 C CA . ASP A 1 98 ? 1.344 -0.298 9.101 1.00 91.75 98 ASP A CA 1
ATOM 769 C C . ASP A 1 98 ? 2.726 -0.937 8.914 1.00 91.75 98 ASP A C 1
ATOM 771 O O . ASP A 1 98 ? 3.450 -1.217 9.870 1.00 91.75 98 ASP A O 1
ATOM 775 N N . SER A 1 99 ? 3.116 -1.134 7.653 1.00 90.06 99 SER A N 1
ATOM 776 C CA . SER A 1 99 ? 4.450 -1.630 7.292 1.00 90.06 99 SER A CA 1
ATOM 777 C C . SER A 1 99 ? 5.573 -0.600 7.481 1.00 90.06 99 SER A C 1
ATOM 779 O O . SER A 1 99 ? 6.728 -0.924 7.221 1.00 90.06 99 SER A O 1
ATOM 781 N N . VAL A 1 100 ? 5.256 0.655 7.829 1.00 90.00 100 VAL A N 1
ATOM 782 C CA . VAL A 1 100 ? 6.256 1.711 8.069 1.00 90.00 100 VAL A CA 1
ATOM 783 C C . VAL A 1 100 ? 6.724 1.667 9.519 1.00 90.00 100 VAL A C 1
ATOM 785 O O . VAL A 1 100 ? 7.917 1.796 9.773 1.00 90.00 100 VAL A O 1
ATOM 788 N N . LYS A 1 101 ? 5.801 1.467 10.466 1.00 91.00 101 LYS A N 1
ATOM 789 C CA . LYS A 1 101 ? 6.135 1.304 11.890 1.00 91.00 101 LYS A CA 1
ATOM 790 C C . LYS A 1 101 ? 6.654 -0.090 12.217 1.00 91.00 101 LYS A C 1
ATOM 792 O O . LYS A 1 101 ? 7.558 -0.224 13.032 1.00 91.00 101 LYS A O 1
ATOM 797 N N . GLU A 1 102 ? 6.084 -1.113 11.590 1.00 90.25 102 GLU A N 1
ATOM 798 C CA . GLU A 1 102 ? 6.418 -2.520 11.832 1.00 90.25 102 GLU A CA 1
ATOM 799 C C . GLU A 1 102 ? 7.283 -3.078 10.692 1.00 90.25 102 GLU A C 1
ATOM 801 O O . GLU A 1 102 ? 7.019 -4.150 10.145 1.00 90.25 102 GLU A O 1
ATOM 806 N N . ASP A 1 103 ? 8.320 -2.333 10.297 1.00 89.00 103 ASP A N 1
ATOM 807 C CA . ASP A 1 103 ? 9.162 -2.678 9.147 1.00 89.00 103 ASP A CA 1
ATOM 808 C C . ASP A 1 103 ? 9.900 -4.012 9.346 1.00 89.00 103 ASP A C 1
ATOM 810 O O . ASP A 1 103 ? 10.032 -4.793 8.404 1.00 89.00 103 ASP A O 1
ATOM 814 N N . LYS A 1 104 ? 10.326 -4.304 10.580 1.00 91.00 104 LYS A N 1
ATOM 815 C CA . LYS A 1 104 ? 10.975 -5.570 10.948 1.00 91.00 104 LYS A CA 1
ATOM 816 C C . LYS A 1 104 ? 10.052 -6.764 10.719 1.00 91.00 104 LYS A C 1
ATOM 818 O O . LYS A 1 104 ? 10.408 -7.663 9.965 1.00 91.00 104 LYS A O 1
ATOM 823 N N . LYS A 1 105 ? 8.834 -6.725 11.273 1.00 90.94 105 LYS A N 1
ATOM 824 C CA . LYS A 1 105 ? 7.835 -7.795 11.103 1.00 90.94 105 LYS A CA 1
ATOM 825 C C . LYS A 1 105 ? 7.433 -7.956 9.637 1.00 90.94 105 LYS A C 1
ATOM 827 O O . LYS A 1 105 ? 7.333 -9.072 9.137 1.00 90.94 105 LYS A O 1
ATOM 832 N N . ALA A 1 106 ? 7.259 -6.843 8.923 1.00 91.81 106 ALA A N 1
ATOM 833 C CA . ALA A 1 106 ? 6.943 -6.871 7.498 1.00 91.81 106 ALA A CA 1
ATOM 834 C C . ALA A 1 106 ? 8.068 -7.506 6.661 1.00 91.81 106 ALA A C 1
ATOM 836 O O . ALA A 1 106 ? 7.779 -8.234 5.716 1.00 91.81 106 ALA A O 1
ATOM 837 N N . LYS A 1 107 ? 9.343 -7.274 7.000 1.00 91.94 107 LYS A N 1
ATOM 838 C CA . LYS A 1 107 ? 10.492 -7.890 6.313 1.00 91.94 107 LYS A CA 1
ATOM 839 C C . LYS A 1 107 ? 10.685 -9.360 6.673 1.00 91.94 107 LYS A C 1
ATOM 841 O O . LYS A 1 107 ? 11.062 -10.134 5.802 1.00 91.94 107 LYS A O 1
ATOM 846 N N . GLU A 1 108 ? 10.431 -9.747 7.918 1.00 93.38 108 GLU A N 1
ATOM 847 C CA . GLU A 1 108 ? 10.533 -11.146 8.350 1.00 93.38 108 GLU A CA 1
ATOM 848 C C . GLU A 1 108 ? 9.499 -12.028 7.651 1.00 93.38 108 GLU A C 1
ATOM 850 O O . GLU A 1 108 ? 9.818 -13.128 7.210 1.00 93.38 108 GLU A O 1
ATOM 855 N N . VAL A 1 109 ? 8.273 -11.524 7.504 1.00 94.62 109 VAL A N 1
ATOM 856 C CA . VAL A 1 109 ? 7.162 -12.312 6.965 1.00 94.62 109 VAL A CA 1
ATOM 857 C C . VAL A 1 109 ? 6.982 -12.129 5.455 1.00 94.62 109 VAL A C 1
ATOM 859 O O . VAL A 1 109 ? 6.732 -13.097 4.744 1.00 94.62 109 VAL A O 1
ATOM 862 N N . CYS A 1 110 ? 7.136 -10.900 4.956 1.00 95.75 110 CYS A N 1
ATOM 863 C CA . CYS A 1 110 ? 6.882 -10.510 3.562 1.00 95.75 110 CYS A CA 1
ATOM 864 C C . CYS A 1 110 ? 8.134 -9.940 2.875 1.00 95.75 110 CYS A C 1
ATOM 866 O O . CYS A 1 110 ? 8.045 -9.100 1.974 1.00 95.75 110 CYS A O 1
ATOM 868 N N . GLY A 1 111 ? 9.327 -10.348 3.319 1.00 93.81 111 GLY A N 1
ATOM 869 C CA . GLY A 1 111 ? 10.597 -9.834 2.804 1.00 93.81 111 GLY A CA 1
ATOM 870 C C . GLY A 1 111 ? 10.801 -10.093 1.313 1.00 93.81 111 GLY A C 1
ATOM 871 O O . GLY A 1 111 ? 11.297 -9.217 0.605 1.00 93.81 111 GLY A O 1
ATOM 872 N N . GLY A 1 112 ? 10.372 -11.256 0.813 1.00 94.62 112 GLY A N 1
ATOM 873 C CA . GLY A 1 112 ? 10.505 -11.617 -0.601 1.00 94.62 112 GLY A CA 1
ATOM 874 C C . GLY A 1 112 ? 9.711 -10.687 -1.520 1.00 94.62 112 GLY A C 1
ATOM 875 O O . GLY A 1 112 ? 10.227 -10.200 -2.529 1.00 94.62 112 GLY A O 1
ATOM 876 N N . GLU A 1 113 ? 8.467 -10.396 -1.155 1.00 94.62 113 GLU A N 1
ATOM 877 C CA . GLU A 1 113 ? 7.585 -9.478 -1.866 1.00 94.62 113 GLU A CA 1
ATOM 878 C C . GLU A 1 113 ? 8.034 -8.026 -1.687 1.00 94.62 113 GLU A C 1
ATOM 880 O O . GLU A 1 113 ? 8.011 -7.272 -2.657 1.00 94.62 113 GLU A O 1
ATOM 885 N N . ASN A 1 114 ? 8.519 -7.638 -0.500 1.00 94.19 114 ASN A N 1
ATOM 886 C CA . ASN A 1 114 ? 9.033 -6.285 -0.268 1.00 94.19 114 ASN A CA 1
ATOM 887 C C . ASN A 1 114 ? 10.246 -5.977 -1.160 1.00 94.19 114 ASN A C 1
ATOM 889 O O . ASN A 1 114 ? 10.324 -4.892 -1.730 1.00 94.19 114 ASN A O 1
ATOM 893 N N . VAL A 1 115 ? 11.160 -6.937 -1.340 1.00 95.12 115 VAL A N 1
ATOM 894 C CA . VAL A 1 115 ? 12.315 -6.776 -2.240 1.00 95.12 115 VAL A CA 1
ATOM 895 C C . VAL A 1 115 ? 11.866 -6.623 -3.694 1.00 95.12 115 VAL A C 1
ATOM 897 O O . VAL A 1 115 ? 12.382 -5.768 -4.410 1.00 95.12 115 VAL A O 1
ATOM 900 N N . LYS A 1 116 ? 10.881 -7.411 -4.146 1.00 95.00 116 LYS A N 1
ATOM 901 C CA . LYS A 1 116 ? 10.311 -7.258 -5.498 1.00 95.00 116 LYS A CA 1
ATOM 902 C C . LYS A 1 116 ? 9.629 -5.900 -5.666 1.00 95.00 116 LYS A C 1
ATOM 904 O O . LYS A 1 116 ? 9.808 -5.255 -6.694 1.00 95.00 116 LYS A O 1
ATOM 909 N N . PHE A 1 117 ? 8.895 -5.451 -4.653 1.00 95.69 117 PHE A N 1
ATOM 910 C CA . PHE A 1 117 ? 8.220 -4.160 -4.655 1.00 95.69 117 PHE A CA 1
ATOM 911 C C . PHE A 1 117 ? 9.214 -2.996 -4.739 1.00 95.69 117 PHE A C 1
ATOM 913 O O . PHE A 1 117 ? 9.043 -2.108 -5.568 1.00 95.69 117 PHE A O 1
ATOM 920 N N . GLU A 1 118 ? 10.290 -3.031 -3.954 1.00 93.69 118 GLU A N 1
ATOM 921 C CA . GLU A 1 118 ? 11.356 -2.021 -3.984 1.00 93.69 118 GLU A CA 1
ATOM 922 C C . GLU A 1 118 ? 12.185 -2.057 -5.278 1.00 93.69 118 GLU A C 1
ATOM 924 O O . GLU A 1 118 ? 12.708 -1.025 -5.692 1.00 93.69 118 GLU A O 1
ATOM 929 N N . LYS A 1 119 ? 12.274 -3.216 -5.942 1.00 94.31 119 LYS A N 1
ATOM 930 C CA . LYS A 1 119 ? 12.992 -3.385 -7.212 1.00 94.31 119 LYS A CA 1
ATOM 931 C C . LYS A 1 119 ? 12.198 -2.907 -8.431 1.00 94.31 119 LYS A C 1
ATOM 933 O O . LYS A 1 119 ? 12.771 -2.291 -9.325 1.00 94.31 119 LYS A O 1
ATOM 938 N N . GLU A 1 120 ? 10.908 -3.232 -8.508 1.00 93.38 120 GLU A N 1
ATOM 939 C CA . GLU A 1 120 ? 10.069 -2.926 -9.680 1.00 93.38 120 GLU A CA 1
ATOM 940 C C . GLU A 1 120 ? 9.456 -1.515 -9.618 1.00 93.38 120 GLU A C 1
ATOM 942 O O . GLU A 1 120 ? 9.110 -0.939 -10.653 1.00 93.38 120 GLU A O 1
ATOM 947 N N . CYS A 1 121 ? 9.311 -0.938 -8.421 1.00 93.06 121 CYS A N 1
ATOM 948 C CA . CYS A 1 121 ? 8.776 0.408 -8.229 1.00 93.06 121 CYS A CA 1
ATOM 949 C C . CYS A 1 121 ? 9.858 1.455 -7.958 1.00 93.06 121 CYS A C 1
ATOM 951 O O . CYS A 1 121 ? 10.910 1.189 -7.391 1.00 93.06 121 CYS A O 1
ATOM 953 N N . VAL A 1 122 ? 9.536 2.711 -8.273 1.00 92.25 122 VAL A N 1
ATOM 954 C CA . VAL A 1 122 ? 10.351 3.863 -7.868 1.00 92.25 122 VAL A CA 1
ATOM 955 C C . VAL A 1 122 ? 10.266 4.041 -6.348 1.00 92.25 122 VAL A C 1
ATOM 957 O O . VAL A 1 122 ? 9.170 4.017 -5.787 1.00 92.25 122 VAL A O 1
ATOM 960 N N . ALA A 1 123 ? 11.393 4.301 -5.679 1.00 91.38 123 ALA A N 1
ATOM 961 C CA . ALA A 1 123 ? 11.459 4.431 -4.217 1.00 91.38 123 ALA A CA 1
ATOM 962 C C . ALA A 1 123 ? 10.444 5.439 -3.634 1.00 91.38 123 ALA A C 1
ATOM 964 O O . ALA A 1 123 ? 9.793 5.170 -2.626 1.00 91.38 123 ALA A O 1
ATOM 965 N N . SER A 1 124 ? 10.227 6.571 -4.315 1.00 91.00 124 SER A N 1
ATOM 966 C CA . SER A 1 124 ? 9.235 7.575 -3.901 1.00 91.00 124 SER A CA 1
ATOM 967 C C . SER A 1 124 ? 7.791 7.060 -3.957 1.00 91.00 124 SER A C 1
ATOM 969 O O . SER A 1 124 ? 6.951 7.475 -3.159 1.00 91.00 124 SER A O 1
ATOM 971 N N . TRP A 1 125 ? 7.489 6.141 -4.878 1.00 92.62 125 TRP A N 1
ATOM 972 C CA . TRP A 1 125 ? 6.176 5.507 -4.984 1.00 92.62 125 TRP A CA 1
ATOM 973 C C . TRP A 1 125 ? 5.983 4.468 -3.889 1.00 92.62 125 TRP A C 1
ATOM 975 O O . TRP A 1 125 ? 4.918 4.428 -3.281 1.00 92.62 125 TRP A O 1
ATOM 985 N N . VAL A 1 126 ? 7.016 3.673 -3.605 1.00 94.12 126 VAL A N 1
ATOM 986 C CA . VAL A 1 126 ? 7.010 2.690 -2.513 1.00 94.12 126 VAL A CA 1
ATOM 987 C C . VAL A 1 126 ? 6.679 3.371 -1.188 1.00 94.12 126 VAL A C 1
ATOM 989 O O . VAL A 1 126 ? 5.751 2.959 -0.490 1.00 94.12 126 VAL A O 1
ATOM 992 N N . GLU A 1 127 ? 7.384 4.456 -0.868 1.00 93.06 127 GLU A N 1
ATOM 993 C CA . GLU A 1 127 ? 7.142 5.230 0.348 1.00 93.06 127 GLU A CA 1
ATOM 994 C C . GLU A 1 127 ? 5.723 5.820 0.378 1.00 93.06 127 GLU A C 1
ATOM 996 O O . GLU A 1 127 ? 5.023 5.717 1.390 1.00 93.06 127 GLU A O 1
ATOM 1001 N N . TYR A 1 128 ? 5.270 6.398 -0.741 1.00 93.38 128 TYR A N 1
ATOM 1002 C CA . TYR A 1 128 ? 3.923 6.949 -0.857 1.00 93.38 128 TYR A CA 1
ATOM 1003 C C . TYR A 1 128 ? 2.845 5.888 -0.618 1.00 93.38 128 TYR A C 1
ATOM 1005 O O . TYR A 1 128 ? 1.944 6.119 0.186 1.00 93.38 128 TYR A O 1
ATOM 1013 N N . PHE A 1 129 ? 2.935 4.722 -1.264 1.00 95.19 129 PHE A N 1
ATOM 1014 C CA . PHE A 1 129 ? 1.943 3.656 -1.122 1.00 95.19 129 PHE A CA 1
ATOM 1015 C C . PHE A 1 129 ? 1.903 3.094 0.300 1.00 95.19 129 PHE A C 1
ATOM 1017 O O . PHE A 1 129 ? 0.811 2.936 0.850 1.00 95.19 129 PHE A O 1
ATOM 1024 N N . LYS A 1 130 ? 3.067 2.867 0.927 1.00 94.44 130 LYS A N 1
ATOM 1025 C CA . LYS A 1 130 ? 3.150 2.414 2.326 1.00 94.44 130 LYS A CA 1
ATOM 1026 C C . LYS A 1 130 ? 2.455 3.409 3.269 1.00 94.44 130 LYS A C 1
ATOM 1028 O O . LYS A 1 130 ? 1.621 3.015 4.079 1.00 94.44 130 LYS A O 1
ATOM 1033 N N . LYS A 1 131 ? 2.710 4.714 3.108 1.00 94.12 131 LYS A N 1
ATOM 1034 C CA . LYS A 1 131 ? 2.038 5.775 3.887 1.00 94.12 131 LYS A CA 1
ATOM 1035 C C . LYS A 1 131 ? 0.543 5.876 3.581 1.00 94.12 131 LYS A C 1
ATOM 1037 O O . LYS A 1 131 ? -0.261 6.093 4.486 1.00 94.12 131 LYS A O 1
ATOM 1042 N N . ARG A 1 132 ? 0.158 5.736 2.310 1.00 94.81 132 ARG A N 1
ATOM 1043 C CA . ARG A 1 132 ? -1.228 5.884 1.859 1.00 94.81 132 ARG A CA 1
ATOM 1044 C C . ARG A 1 132 ? -2.144 4.837 2.488 1.00 94.81 132 ARG A C 1
ATOM 1046 O O . ARG A 1 132 ? -3.205 5.215 2.970 1.00 94.81 132 ARG A O 1
ATOM 1053 N N . ARG A 1 133 ? -1.692 3.584 2.574 1.00 94.25 133 ARG A N 1
ATOM 1054 C CA . ARG A 1 133 ? -2.420 2.482 3.223 1.00 94.25 133 ARG A CA 1
ATOM 1055 C C . ARG A 1 133 ? -2.791 2.805 4.677 1.00 94.25 133 ARG A C 1
ATOM 1057 O O . ARG A 1 133 ? -3.942 2.644 5.068 1.00 94.25 133 ARG A O 1
ATOM 1064 N N . VAL A 1 134 ? -1.853 3.351 5.454 1.00 94.00 134 VAL A N 1
ATOM 1065 C CA . VAL A 1 134 ? -2.091 3.752 6.856 1.00 94.00 134 VAL A CA 1
ATOM 1066 C C . VAL A 1 134 ? -3.050 4.937 6.950 1.00 94.00 134 VAL A C 1
ATOM 1068 O O . VAL A 1 134 ? -3.945 4.953 7.793 1.00 94.00 134 VAL A O 1
ATOM 1071 N N . MET A 1 135 ? -2.889 5.937 6.080 1.00 93.12 135 MET A N 1
ATOM 1072 C CA . MET A 1 135 ? -3.782 7.097 6.068 1.00 93.12 135 MET A CA 1
ATOM 1073 C C . MET A 1 135 ? -5.219 6.716 5.712 1.00 93.12 135 MET A C 1
ATOM 1075 O O . MET A 1 135 ? -6.141 7.209 6.353 1.00 93.12 135 MET A O 1
ATOM 1079 N N . GLU A 1 136 ? -5.415 5.854 4.714 1.00 93.50 136 GLU A N 1
ATOM 1080 C CA . GLU A 1 136 ? -6.743 5.381 4.310 1.00 93.50 136 GLU A CA 1
ATOM 1081 C C . GLU A 1 136 ? -7.389 4.549 5.413 1.00 93.50 136 GLU A C 1
ATOM 1083 O O . GLU A 1 136 ? -8.525 4.834 5.784 1.00 93.50 136 GLU A O 1
ATOM 1088 N N . TYR A 1 137 ? -6.629 3.645 6.040 1.00 94.38 137 TYR A N 1
ATOM 1089 C CA . TYR A 1 137 ? -7.099 2.911 7.211 1.00 94.38 137 TYR A CA 1
ATOM 1090 C C . TYR A 1 137 ? -7.565 3.854 8.327 1.00 94.38 137 TYR A C 1
ATOM 1092 O O . TYR A 1 137 ? -8.694 3.742 8.797 1.00 94.38 137 TYR A O 1
ATOM 1100 N N . ASN A 1 138 ? -6.742 4.831 8.717 1.00 92.81 138 ASN A N 1
ATOM 1101 C CA . ASN A 1 138 ? -7.096 5.784 9.773 1.00 92.81 138 ASN A CA 1
ATOM 1102 C C . ASN A 1 138 ? -8.317 6.633 9.404 1.00 92.81 138 ASN A C 1
ATOM 1104 O O . ASN A 1 138 ? -9.167 6.896 10.256 1.00 92.81 138 ASN A O 1
ATOM 1108 N N . ARG A 1 139 ? -8.420 7.049 8.137 1.00 94.44 139 ARG A N 1
ATOM 1109 C CA . ARG A 1 139 ? -9.574 7.800 7.638 1.00 94.44 139 ARG A CA 1
ATOM 1110 C C . ARG A 1 139 ? -10.844 6.963 7.758 1.00 94.44 139 ARG A C 1
ATOM 1112 O O . ARG A 1 139 ? -11.855 7.467 8.230 1.00 94.44 139 ARG A O 1
ATOM 1119 N N . ASP A 1 140 ? -10.787 5.691 7.388 1.00 93.12 140 ASP A N 1
ATOM 1120 C CA . ASP A 1 140 ? -11.941 4.800 7.456 1.00 93.12 140 ASP A CA 1
ATOM 1121 C C . ASP A 1 140 ? -12.323 4.460 8.901 1.00 93.12 140 ASP A C 1
ATOM 1123 O O . ASP A 1 140 ? -13.511 4.407 9.210 1.00 93.12 140 ASP A O 1
ATOM 1127 N N . GLN A 1 141 ? -11.353 4.313 9.812 1.00 92.62 141 GLN A N 1
ATOM 1128 C CA . GLN A 1 141 ? -11.634 4.180 11.249 1.00 92.62 141 GLN A CA 1
ATOM 1129 C C . GLN A 1 141 ? -12.326 5.429 11.808 1.00 92.62 141 GLN A C 1
ATO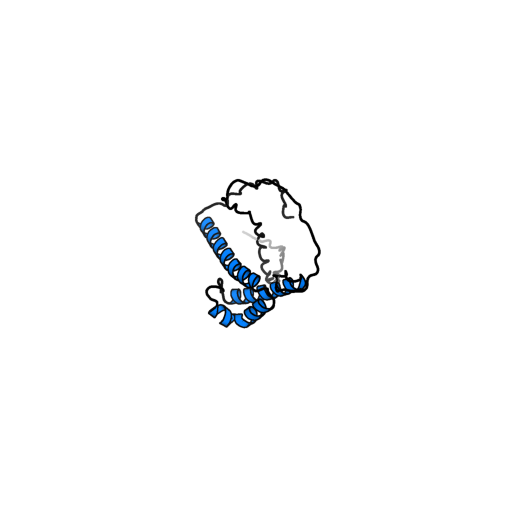M 1131 O O . GLN A 1 141 ? -13.314 5.311 12.528 1.00 92.62 141 GLN A O 1
ATOM 1136 N N . MET A 1 142 ? -11.864 6.624 11.429 1.00 91.31 142 MET A N 1
ATOM 1137 C CA . MET A 1 142 ? -12.499 7.883 11.826 1.00 91.31 142 MET A CA 1
ATOM 1138 C C . MET A 1 142 ? -13.934 7.983 11.295 1.00 91.31 142 MET A C 1
ATOM 1140 O O . MET A 1 142 ? -14.844 8.323 12.046 1.00 91.31 142 MET A O 1
ATOM 1144 N N . MET A 1 143 ? -14.157 7.648 10.019 1.00 88.00 143 MET A N 1
ATOM 1145 C CA . MET A 1 143 ? -15.500 7.672 9.431 1.00 88.00 143 MET A CA 1
ATOM 1146 C C . MET A 1 143 ? -16.438 6.670 10.113 1.00 88.00 143 MET A C 1
ATOM 1148 O O . MET A 1 143 ? -17.590 7.007 10.372 1.00 88.00 143 MET A O 1
ATOM 1152 N N . LYS A 1 144 ? -15.952 5.467 10.444 1.00 91.31 144 LYS A N 1
ATOM 1153 C CA . LYS A 1 144 ? -16.720 4.469 11.206 1.00 91.31 144 LYS A CA 1
ATOM 1154 C C . LYS A 1 144 ? -17.054 4.962 12.616 1.00 91.31 144 LYS A C 1
ATOM 1156 O O . LYS A 1 144 ? -18.179 4.776 13.062 1.00 91.31 144 LYS A O 1
ATOM 1161 N N . GLY A 1 145 ? -16.113 5.624 13.293 1.00 89.50 145 GLY A N 1
ATOM 1162 C CA . GLY A 1 145 ? -16.340 6.226 14.612 1.00 89.50 145 GLY A CA 1
ATOM 1163 C C . GLY A 1 145 ? -17.472 7.254 14.591 1.00 89.50 145 GLY A C 1
ATOM 1164 O O . GLY A 1 145 ? -18.436 7.118 15.336 1.00 89.50 145 GLY A O 1
ATOM 1165 N N . LEU A 1 146 ? -17.418 8.204 13.654 1.00 88.06 146 LEU A N 1
ATOM 1166 C CA . LEU A 1 146 ? -18.461 9.223 13.486 1.00 88.06 146 LEU A CA 1
ATOM 1167 C C . LEU A 1 146 ? -19.837 8.615 13.173 1.00 88.06 146 LEU A C 1
ATOM 1169 O O . LEU A 1 146 ? -20.850 9.062 13.706 1.00 88.06 146 LEU A O 1
ATOM 1173 N N . GLN A 1 147 ? -19.885 7.578 12.333 1.00 87.25 147 GLN A N 1
ATOM 1174 C CA . GLN A 1 147 ? -21.131 6.867 12.023 1.00 87.25 147 GLN A CA 1
ATOM 1175 C C . GLN A 1 147 ? -21.730 6.194 13.266 1.00 87.25 147 GLN A C 1
ATOM 1177 O O . GLN A 1 147 ? -22.943 6.254 13.465 1.00 87.25 147 GLN A O 1
ATOM 1182 N N . ASN A 1 148 ? -20.891 5.605 14.122 1.00 87.62 148 ASN A N 1
ATOM 1183 C CA . ASN A 1 148 ? -21.327 4.995 15.380 1.00 87.62 148 ASN A CA 1
ATOM 1184 C C . ASN A 1 148 ? -21.820 6.040 16.394 1.00 87.62 148 ASN A C 1
ATOM 1186 O O . ASN A 1 148 ? -22.732 5.758 17.165 1.00 87.62 148 ASN A O 1
ATOM 1190 N N . GLU A 1 149 ? -21.261 7.252 16.367 1.00 86.12 149 GLU A N 1
ATOM 1191 C CA . GLU A 1 149 ? -21.696 8.401 17.177 1.00 86.12 149 GLU A CA 1
ATOM 1192 C C . GLU A 1 149 ? -22.975 9.074 16.635 1.00 86.12 149 GLU A C 1
ATOM 1194 O O . GLU A 1 149 ? -23.436 10.079 17.174 1.00 86.12 149 GLU A O 1
ATOM 1199 N N . GLY A 1 150 ? -23.583 8.518 15.581 1.00 78.75 150 GLY A N 1
ATOM 1200 C CA . GLY A 1 150 ? -24.833 9.012 15.003 1.00 78.75 150 GLY A CA 1
ATOM 1201 C C . GLY A 1 150 ? -24.659 10.196 14.050 1.00 78.75 150 GLY A C 1
ATOM 1202 O O . GLY A 1 150 ? -25.656 10.796 13.640 1.00 78.75 150 GLY A O 1
ATOM 1203 N N . ALA A 1 151 ? -23.426 10.532 13.655 1.00 75.25 151 ALA A N 1
ATOM 1204 C CA . ALA A 1 151 ? -23.183 11.548 12.641 1.00 75.25 151 ALA A CA 1
ATOM 1205 C C . ALA A 1 151 ? -23.655 11.032 11.273 1.00 75.25 151 ALA A C 1
ATOM 1207 O O . ALA A 1 151 ? -23.051 10.151 10.656 1.00 75.25 151 ALA A O 1
ATOM 1208 N N . GLN A 1 152 ? -24.760 11.592 10.787 1.00 66.62 152 GLN A N 1
ATOM 1209 C CA . GLN A 1 152 ? -25.256 11.319 9.443 1.00 66.62 152 GLN A CA 1
ATOM 1210 C C . GLN A 1 152 ? -24.373 12.035 8.420 1.00 66.62 152 GLN A C 1
ATOM 1212 O O . GLN A 1 152 ? -24.008 13.199 8.594 1.00 66.62 152 GLN A O 1
ATOM 1217 N N . GLN A 1 153 ? -24.024 11.329 7.342 1.00 63.59 153 GLN A N 1
ATOM 1218 C CA . GLN A 1 153 ? -23.289 11.915 6.226 1.00 63.59 153 GLN A CA 1
ATOM 1219 C C . GLN A 1 153 ? -24.148 13.011 5.599 1.00 63.59 153 GLN A C 1
ATOM 1221 O O . GLN A 1 153 ? -25.124 12.735 4.905 1.00 63.59 153 GLN A O 1
ATOM 1226 N N . VAL A 1 154 ? -23.789 14.263 5.862 1.00 67.06 154 VAL A N 1
ATOM 1227 C CA . VAL A 1 154 ? -24.404 15.407 5.198 1.00 67.06 154 VAL A CA 1
ATOM 1228 C C . VAL A 1 154 ? -23.916 15.398 3.755 1.00 67.06 154 VAL A C 1
ATOM 1230 O O . VAL A 1 154 ? -22.721 15.553 3.498 1.00 67.06 154 VAL A O 1
ATOM 1233 N N . ALA A 1 155 ? -24.834 15.180 2.816 1.00 65.06 155 ALA A N 1
ATOM 1234 C CA . ALA A 1 155 ? -24.555 15.365 1.403 1.00 65.06 155 ALA A CA 1
ATOM 1235 C C . ALA A 1 155 ? -24.258 16.852 1.186 1.00 65.06 155 ALA A C 1
ATOM 1237 O O . ALA A 1 155 ? -25.159 17.688 1.234 1.00 65.06 155 ALA A O 1
ATOM 1238 N N . ILE A 1 156 ? -22.980 17.188 1.016 1.00 68.50 156 ILE A N 1
ATOM 1239 C CA . ILE A 1 156 ? -22.586 18.534 0.618 1.00 68.50 156 ILE A CA 1
ATOM 1240 C C . ILE A 1 156 ? -22.979 18.658 -0.856 1.00 68.50 156 ILE A C 1
ATOM 1242 O O . ILE A 1 156 ? -22.466 17.882 -1.662 1.00 68.50 156 ILE A O 1
ATOM 1246 N N . PRO A 1 157 ? -23.895 19.571 -1.225 1.00 67.56 157 PRO A N 1
ATOM 1247 C CA . PRO A 1 157 ? -24.210 19.793 -2.625 1.00 67.56 157 PRO A CA 1
ATOM 1248 C C . PRO A 1 157 ? -22.937 20.244 -3.345 1.00 67.56 157 PRO A C 1
ATOM 1250 O O . PRO A 1 157 ? -22.292 21.213 -2.935 1.00 67.56 157 PRO A O 1
ATOM 1253 N N . ASP A 1 158 ? -22.560 19.514 -4.393 1.00 65.00 158 ASP A N 1
ATOM 1254 C CA . ASP A 1 158 ? -21.392 19.826 -5.206 1.00 65.00 158 ASP A CA 1
ATOM 1255 C C . ASP A 1 158 ? -21.528 21.252 -5.776 1.00 65.00 158 ASP A C 1
ATOM 1257 O O . ASP A 1 158 ? -22.495 21.536 -6.486 1.00 65.00 158 ASP A O 1
ATOM 1261 N N . PRO A 1 159 ? -20.573 22.173 -5.538 1.00 65.00 159 PRO A N 1
ATOM 1262 C CA . PRO A 1 159 ? -20.647 23.542 -6.059 1.00 65.00 159 PRO A CA 1
ATOM 1263 C C . PRO A 1 159 ? -20.380 23.638 -7.572 1.00 65.00 159 PRO A C 1
ATOM 1265 O O . PRO A 1 159 ? -20.177 24.727 -8.104 1.00 65.00 159 PRO A O 1
ATOM 1268 N N . VAL A 1 160 ? -20.361 22.514 -8.289 1.00 58.94 160 VAL A N 1
ATOM 1269 C CA . VAL A 1 160 ? -20.187 22.465 -9.738 1.00 58.94 160 VAL A CA 1
ATOM 1270 C C . VAL A 1 160 ? -21.212 21.487 -10.278 1.00 58.94 160 VAL A C 1
ATOM 1272 O O . VAL A 1 160 ? -21.128 20.298 -9.990 1.00 58.94 160 VAL A O 1
ATOM 1275 N N . GLY A 1 161 ? -22.169 21.992 -11.059 1.00 59.41 161 GLY A N 1
ATOM 1276 C CA . GLY A 1 161 ? -23.169 21.184 -11.748 1.00 59.41 161 GLY A CA 1
ATOM 1277 C C . GLY A 1 161 ? -22.510 20.128 -12.632 1.00 59.41 161 GLY A C 1
ATOM 1278 O O . GLY A 1 161 ? -22.154 20.394 -13.777 1.00 59.41 161 GLY A O 1
ATOM 1279 N N . GLN A 1 162 ? -22.339 18.930 -12.086 1.00 55.03 162 GLN A N 1
ATOM 1280 C CA . GLN A 1 162 ? -21.920 17.745 -12.812 1.00 55.03 162 GLN A CA 1
ATOM 1281 C C . GLN A 1 162 ? -23.127 16.821 -12.887 1.00 55.03 162 GLN A C 1
ATOM 1283 O O . GLN A 1 162 ? -23.751 16.484 -11.881 1.00 55.03 162 GLN A O 1
ATOM 1288 N N . ALA A 1 163 ? -23.494 16.493 -14.124 1.00 50.88 163 ALA A N 1
ATOM 1289 C CA . ALA A 1 163 ? -24.597 15.612 -14.441 1.00 50.88 163 ALA A CA 1
ATOM 1290 C C . ALA A 1 163 ? -24.459 14.287 -13.681 1.00 50.88 163 ALA A C 1
ATOM 1292 O O . ALA A 1 163 ? -23.391 13.678 -13.637 1.00 50.88 163 ALA A O 1
ATOM 1293 N N . GLN A 1 164 ? -25.572 13.873 -13.090 1.00 50.97 164 GLN A N 1
ATOM 1294 C CA . GLN A 1 164 ? -25.755 12.623 -12.371 1.00 50.97 164 GLN A CA 1
ATOM 1295 C C . GLN A 1 164 ? -25.275 11.455 -13.253 1.00 50.97 164 GLN A C 1
ATOM 1297 O O . GLN A 1 164 ? -25.911 11.138 -14.257 1.00 50.97 164 GLN A O 1
ATOM 1302 N N . VAL A 1 165 ? -24.165 10.800 -12.902 1.00 59.59 165 VAL A N 1
AT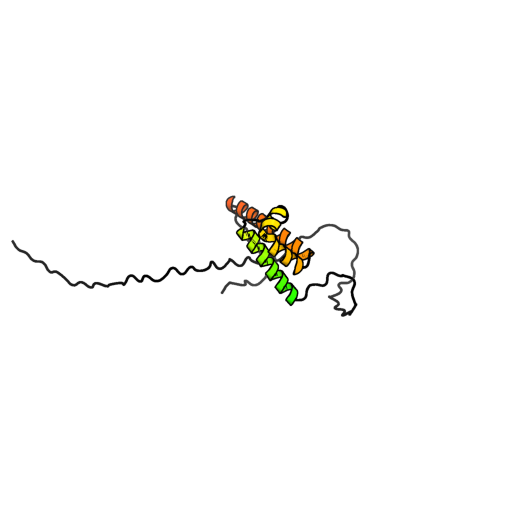OM 1303 C CA . VAL A 1 165 ? -23.866 9.471 -13.453 1.00 59.59 165 VAL A CA 1
ATOM 1304 C C . VAL A 1 165 ? -24.631 8.474 -12.593 1.00 59.59 165 VAL A C 1
ATOM 1306 O O . VAL A 1 165 ? -24.137 7.998 -11.573 1.00 59.59 165 VAL A O 1
ATOM 1309 N N . SER A 1 166 ? -25.885 8.230 -12.968 1.00 46.56 166 SER A N 1
ATOM 1310 C CA . SER A 1 166 ? -26.701 7.166 -12.389 1.00 46.56 166 SER A CA 1
ATOM 1311 C C . SER A 1 166 ? -26.090 5.798 -12.728 1.00 46.56 166 SER A C 1
ATOM 1313 O O . SER A 1 166 ? -25.696 5.584 -13.879 1.00 46.56 166 SER A O 1
ATOM 1315 N N . PRO A 1 167 ? -26.008 4.858 -11.771 1.00 62.41 167 PRO A N 1
ATOM 1316 C CA . PRO A 1 167 ? -25.656 3.476 -12.074 1.00 62.41 167 PRO A CA 1
ATOM 1317 C C . PRO A 1 167 ? -26.776 2.837 -12.910 1.00 62.41 167 PRO A C 1
ATOM 1319 O O . PRO A 1 167 ? -27.956 3.012 -12.603 1.00 62.41 167 PRO A O 1
ATOM 1322 N N . LYS A 1 168 ? -26.393 2.156 -13.994 1.00 47.56 168 LYS A N 1
ATOM 1323 C CA . LYS A 1 168 ? -27.284 1.369 -14.857 1.00 47.56 168 LYS A CA 1
ATOM 1324 C C . LYS A 1 168 ? -27.444 -0.043 -14.310 1.00 47.56 168 LYS A C 1
ATOM 1326 O O . LYS A 1 168 ? -26.422 -0.579 -13.827 1.00 47.56 168 LYS A O 1
#

Organism: Pyronema omphalodes (strain CBS 100304) (NCBI:txid1076935)

pLDDT: mean 72.1, std 20.04, range [38.69, 96.94]

InterPro domains:
  IPR036549 Cytochrome c oxidase subunit 6B/Cytochrome c oxidase assembly factor 6-like superfamily [G3DSA:1.10.10.140] (58-142)
  IPR036549 Cytochrome c oxidase subunit 6B/Cytochrome c oxidase assembly factor 6-like superfamily [SSF47694] (63-133)
  IPR048280 Cytochrome oxidase c subunit VIb-like [PF02297] (70-143)
  IPR048281 Cytochrome c oxidase assembly factor 6, fungal [PTHR47677] (69-155)

Radius of gyration: 30.08 Å; chains: 1; bounding box: 98×87×44 Å

Secondary structure (DSSP, 8-state):
-------------------------------PPP------------S------------------S---PPPPHHHHHHHHHHHHHHHHHHHHTT---TTTSHHHHHHHHHHHHHHHHHHS-HHHHHHHHHHHHHHHHHHHHHHHHHHTT-----PPPSS--------